Protein AF-A0A662H0J3-F1 (afdb_monomer_lite)

Foldseek 3Di:
DDPVVVVVVVVVVVVVLVVLLVVLVVLLVVLLVVLLVQLVVQLVVCVVVVVQVVCCPPPVSVVQVVVVHTPSNVSSVVSSVVSNLVSNQVSQVSSVDVVSNVVSVVVVVCVVVVVVVVVVVVD

Sequence (123 aa):
MLPEEMLRSLFESIFAFLPRLAFALIALLVGWVLGKLIGATVGTFVRKLGVDDAFKNSALGKALTRFGMSISSFLGASIKWFVYAFAVMVSIDLLGIPVLERFAEIAIEYLPNLVGGLLILVA

Structure (mmCIF, N/CA/C/O backbone):
data_AF-A0A662H0J3-F1
#
_entry.id   AF-A0A662H0J3-F1
#
loop_
_atom_site.group_PDB
_atom_site.id
_atom_site.type_symbol
_atom_site.label_atom_id
_atom_site.label_alt_id
_atom_site.label_comp_id
_atom_site.label_asym_id
_atom_site.label_entity_id
_atom_site.label_seq_id
_atom_site.pdbx_PDB_ins_code
_atom_site.Cartn_x
_atom_site.Cartn_y
_atom_site.Cartn_z
_atom_site.occupancy
_atom_site.B_iso_or_equiv
_atom_site.auth_seq_id
_atom_site.auth_comp_id
_atom_site.auth_asym_id
_atom_site.auth_atom_id
_atom_site.pdbx_PDB_model_num
ATOM 1 N N . MET A 1 1 ? 27.270 11.035 -31.056 1.00 59.47 1 MET A N 1
ATOM 2 C CA . MET A 1 1 ? 25.944 10.396 -31.143 1.00 59.47 1 MET A CA 1
ATOM 3 C C . MET A 1 1 ? 25.064 11.316 -31.954 1.00 59.47 1 MET A C 1
ATOM 5 O O . MET A 1 1 ? 24.923 12.479 -31.586 1.00 59.47 1 MET A O 1
ATOM 9 N N . LEU A 1 2 ? 24.607 10.854 -33.115 1.00 75.69 2 LEU A N 1
ATOM 10 C CA . LEU A 1 2 ? 23.769 11.662 -34.003 1.00 75.69 2 LEU A CA 1
ATOM 11 C C . LEU A 1 2 ? 22.376 11.840 -33.360 1.00 75.69 2 LEU A C 1
ATOM 13 O O . LEU A 1 2 ? 21.914 10.921 -32.683 1.00 75.69 2 LEU A O 1
ATOM 17 N N . PRO A 1 3 ? 21.677 12.972 -33.569 1.00 81.50 3 PRO A N 1
ATOM 18 C CA . PRO A 1 3 ? 20.324 13.195 -33.038 1.00 81.50 3 PRO A CA 1
ATOM 19 C C . PRO A 1 3 ? 19.335 12.061 -33.365 1.00 81.50 3 PRO A C 1
ATOM 21 O O . PRO A 1 3 ? 18.445 11.754 -32.576 1.00 81.50 3 PRO A O 1
ATOM 24 N N . GLU A 1 4 ? 19.529 11.395 -34.503 1.00 83.62 4 GLU A N 1
ATOM 25 C CA . GLU A 1 4 ? 18.719 10.260 -34.952 1.00 83.62 4 GLU A CA 1
ATOM 26 C C . GLU A 1 4 ? 18.887 9.003 -34.081 1.00 83.62 4 GLU A C 1
ATOM 28 O O . GLU A 1 4 ? 17.920 8.273 -33.863 1.00 83.62 4 GLU A O 1
ATOM 33 N N . GLU A 1 5 ? 20.086 8.756 -33.541 1.00 86.94 5 GLU A N 1
ATOM 34 C CA . GLU A 1 5 ? 20.352 7.622 -32.642 1.00 86.94 5 GLU A CA 1
ATOM 35 C C . GLU A 1 5 ? 19.688 7.831 -31.281 1.00 86.94 5 GLU A C 1
ATOM 37 O O . GLU A 1 5 ? 19.127 6.896 -30.706 1.00 86.94 5 GLU A O 1
ATOM 42 N N . MET A 1 6 ? 19.687 9.079 -30.796 1.00 85.94 6 MET A N 1
ATOM 43 C CA . MET A 1 6 ? 18.957 9.431 -29.583 1.00 85.94 6 MET A CA 1
ATOM 44 C C . MET A 1 6 ? 17.472 9.152 -29.785 1.00 85.94 6 MET A C 1
ATOM 46 O O . MET A 1 6 ? 16.908 8.356 -29.044 1.00 85.94 6 MET A O 1
ATOM 50 N N . LEU A 1 7 ? 16.857 9.694 -30.839 1.00 88.75 7 LEU A N 1
ATOM 51 C CA . LEU A 1 7 ? 15.442 9.445 -31.115 1.00 88.75 7 LEU A CA 1
ATOM 52 C C . LEU A 1 7 ? 15.119 7.945 -31.172 1.00 88.75 7 LEU A C 1
ATOM 54 O O . LEU A 1 7 ? 14.188 7.514 -30.496 1.00 88.75 7 LEU A O 1
ATOM 58 N N . ARG A 1 8 ? 15.914 7.130 -31.876 1.00 90.38 8 ARG A N 1
ATOM 59 C CA . ARG A 1 8 ? 15.711 5.669 -31.930 1.00 90.38 8 ARG A CA 1
ATOM 60 C C . ARG A 1 8 ? 15.737 5.012 -30.547 1.00 90.38 8 ARG A C 1
ATOM 62 O O . ARG A 1 8 ? 14.800 4.292 -30.216 1.00 90.38 8 ARG A O 1
ATOM 69 N N . SER A 1 9 ? 16.741 5.311 -29.722 1.00 89.00 9 SER A N 1
ATOM 70 C CA . SER A 1 9 ? 16.847 4.738 -28.369 1.00 89.00 9 SER A CA 1
ATOM 71 C C . SER A 1 9 ? 15.704 5.165 -27.435 1.00 89.00 9 SER A C 1
ATOM 73 O O . SER A 1 9 ? 15.228 4.372 -26.618 1.00 89.00 9 SER A O 1
ATOM 75 N N . LEU A 1 10 ? 15.208 6.396 -27.589 1.00 89.56 10 LEU A N 1
ATOM 76 C CA . LEU A 1 10 ? 14.046 6.900 -26.861 1.00 89.56 10 LEU A CA 1
ATOM 77 C C . LEU A 1 10 ? 12.775 6.147 -27.283 1.00 89.56 10 LEU A C 1
ATOM 79 O O . LEU A 1 10 ? 12.013 5.706 -26.422 1.00 89.56 10 LEU A O 1
ATOM 83 N N . PHE A 1 11 ? 12.566 5.944 -28.588 1.00 92.00 11 PHE A N 1
ATOM 84 C CA . PHE A 1 11 ? 11.439 5.159 -29.098 1.00 92.00 11 PHE A CA 1
ATOM 85 C C . PHE A 1 11 ? 11.479 3.710 -28.596 1.00 92.00 11 PHE A C 1
ATOM 87 O O . PHE A 1 11 ? 10.475 3.223 -28.079 1.00 92.00 11 PHE A O 1
ATOM 94 N N . GLU A 1 12 ? 12.627 3.038 -28.676 1.00 91.81 12 GLU A N 1
ATOM 95 C CA . GLU A 1 12 ? 12.786 1.664 -28.177 1.00 91.81 12 GLU A CA 1
ATOM 96 C C . GLU A 1 12 ? 12.476 1.552 -26.679 1.00 91.81 12 GLU A C 1
ATOM 98 O O . GLU A 1 12 ? 11.755 0.645 -26.258 1.00 91.81 12 GLU A O 1
ATOM 103 N N . SER A 1 13 ? 12.939 2.519 -25.881 1.00 88.31 13 SER A N 1
ATOM 104 C CA . SER A 1 13 ? 12.673 2.568 -24.439 1.00 88.31 13 SER A CA 1
ATOM 105 C C . SER A 1 13 ? 11.182 2.735 -24.128 1.00 88.31 13 SER A C 1
ATOM 107 O O . SER A 1 13 ? 10.656 2.062 -23.240 1.00 88.31 13 SER A O 1
ATOM 109 N N . ILE A 1 14 ? 10.474 3.586 -24.881 1.00 89.56 14 ILE A N 1
ATOM 110 C CA . ILE A 1 14 ? 9.023 3.777 -24.732 1.00 89.56 14 ILE A CA 1
ATOM 111 C C . ILE A 1 14 ? 8.281 2.477 -25.059 1.00 89.56 14 ILE A C 1
ATOM 113 O O . ILE A 1 14 ? 7.458 2.023 -24.264 1.00 89.56 14 ILE A O 1
ATOM 117 N N . PHE A 1 15 ? 8.593 1.836 -26.188 1.00 92.62 15 PHE A N 1
ATOM 118 C CA . PHE A 1 15 ? 7.946 0.580 -26.577 1.00 92.62 15 PHE A CA 1
ATOM 119 C C . PHE A 1 15 ? 8.231 -0.563 -25.596 1.00 92.62 15 PHE A C 1
ATOM 121 O O . PHE A 1 15 ? 7.343 -1.375 -25.343 1.00 92.62 15 PHE A O 1
ATOM 128 N N . ALA A 1 16 ? 9.419 -0.606 -24.991 1.00 90.38 16 ALA A N 1
ATOM 129 C CA . ALA A 1 16 ? 9.750 -1.576 -23.949 1.00 90.38 16 ALA A CA 1
ATOM 130 C C . ALA A 1 16 ? 9.020 -1.312 -22.615 1.00 90.38 16 ALA A C 1
ATOM 132 O O . ALA A 1 16 ? 8.797 -2.245 -21.839 1.00 90.38 16 ALA A O 1
ATOM 133 N N . PHE A 1 17 ? 8.624 -0.064 -22.343 1.00 91.94 17 PHE A N 1
ATOM 134 C CA . PHE A 1 17 ? 7.894 0.321 -21.133 1.00 91.94 17 PHE A CA 1
ATOM 135 C C . PHE A 1 17 ? 6.398 -0.021 -21.194 1.00 91.94 17 PHE A C 1
ATOM 137 O O . PHE A 1 17 ? 5.815 -0.396 -20.178 1.00 91.94 17 PHE A O 1
ATOM 144 N N . LEU A 1 18 ? 5.773 0.051 -22.374 1.00 95.31 18 LEU A N 1
ATOM 145 C CA . LEU A 1 18 ? 4.335 -0.207 -22.556 1.00 95.31 18 LEU A CA 1
ATOM 146 C C . LEU A 1 18 ? 3.868 -1.563 -21.978 1.00 95.31 18 LEU A C 1
ATOM 148 O O . LEU A 1 18 ? 2.893 -1.574 -21.221 1.00 95.31 18 LEU A O 1
ATOM 152 N N . PRO A 1 19 ? 4.541 -2.699 -22.260 1.00 95.38 19 PRO A N 1
ATOM 153 C CA . PRO A 1 19 ? 4.181 -3.985 -21.665 1.00 95.38 19 PRO A CA 1
ATOM 154 C C . PRO A 1 19 ? 4.290 -3.986 -20.136 1.00 95.38 19 PRO A C 1
ATOM 156 O O . PRO A 1 19 ? 3.400 -4.492 -19.458 1.00 95.38 19 PRO A O 1
ATOM 159 N N . ARG A 1 20 ? 5.350 -3.383 -19.581 1.00 96.50 20 ARG A N 1
ATOM 160 C CA . ARG A 1 20 ? 5.567 -3.290 -18.126 1.00 96.50 20 ARG A CA 1
ATOM 161 C C . ARG A 1 20 ? 4.468 -2.485 -17.448 1.00 96.50 20 ARG A C 1
ATOM 163 O O . ARG A 1 20 ? 3.910 -2.922 -16.446 1.00 96.50 20 ARG A O 1
ATOM 170 N N . LEU A 1 21 ? 4.094 -1.357 -18.051 1.00 97.06 21 LEU A N 1
ATOM 171 C CA . LEU A 1 21 ? 2.972 -0.543 -17.602 1.00 97.06 21 LEU A CA 1
ATOM 172 C C . LEU A 1 21 ? 1.670 -1.351 -17.580 1.00 97.06 21 LEU A C 1
ATOM 174 O O . LEU A 1 21 ? 0.928 -1.277 -16.604 1.00 97.06 21 LEU A O 1
ATOM 178 N N . ALA A 1 22 ? 1.404 -2.163 -18.606 1.00 98.00 22 ALA A N 1
ATOM 179 C CA . ALA A 1 22 ? 0.221 -3.018 -18.629 1.00 98.00 22 ALA A CA 1
ATOM 180 C C . ALA A 1 22 ? 0.212 -4.029 -17.466 1.00 98.00 22 ALA A C 1
ATOM 182 O O . ALA A 1 22 ? -0.801 -4.150 -16.778 1.00 98.00 22 ALA A O 1
ATOM 183 N N . PHE A 1 23 ? 1.333 -4.706 -17.190 1.00 97.69 23 PHE A N 1
ATOM 184 C CA . PHE A 1 23 ? 1.435 -5.634 -16.055 1.00 97.69 23 PHE A CA 1
ATOM 185 C C . PHE A 1 23 ? 1.278 -4.936 -14.701 1.00 97.69 23 PHE A C 1
ATOM 187 O O . PHE A 1 23 ? 0.566 -5.443 -13.834 1.00 97.69 23 PHE A O 1
ATOM 194 N N . ALA A 1 24 ? 1.872 -3.755 -14.532 1.00 98.06 24 ALA A N 1
ATOM 195 C CA . ALA A 1 24 ? 1.714 -2.950 -13.327 1.00 98.06 24 ALA A CA 1
ATOM 196 C C . ALA A 1 24 ? 0.247 -2.548 -13.095 1.00 98.06 24 ALA A C 1
ATOM 198 O O . ALA A 1 24 ? -0.276 -2.696 -11.990 1.00 98.06 24 ALA A O 1
ATOM 199 N N . LEU A 1 25 ? -0.458 -2.118 -14.147 1.00 98.25 25 LEU A N 1
ATOM 200 C CA . LEU A 1 25 ? -1.887 -1.803 -14.073 1.00 98.25 25 LEU A CA 1
ATOM 201 C C . LEU A 1 25 ? -2.731 -3.037 -13.734 1.00 98.25 25 LEU A C 1
ATOM 203 O O . LEU A 1 25 ? -3.641 -2.945 -12.911 1.00 98.25 25 LEU A O 1
ATOM 207 N N . ILE A 1 26 ? -2.419 -4.200 -14.313 1.00 98.50 26 ILE A N 1
ATOM 208 C CA . ILE A 1 26 ? -3.083 -5.464 -13.965 1.00 98.50 26 ILE A CA 1
ATOM 209 C C . ILE A 1 26 ? -2.875 -5.784 -12.481 1.00 98.50 26 ILE A C 1
ATOM 211 O O . ILE A 1 26 ? -3.841 -6.114 -11.795 1.00 98.50 26 ILE A O 1
ATOM 215 N N . ALA A 1 27 ? -1.656 -5.639 -11.959 1.00 98.31 27 ALA A N 1
ATOM 216 C CA . ALA A 1 27 ? -1.370 -5.865 -10.545 1.00 98.31 27 ALA A CA 1
ATOM 217 C C . ALA A 1 27 ? -2.174 -4.926 -9.630 1.00 98.31 27 ALA A C 1
ATOM 219 O O . ALA A 1 27 ? -2.743 -5.383 -8.638 1.00 98.31 27 ALA A O 1
ATOM 220 N N . LEU A 1 28 ? -2.311 -3.645 -9.993 1.00 98.38 28 LEU A N 1
ATOM 221 C CA . LEU A 1 28 ? -3.158 -2.695 -9.261 1.00 98.38 28 LEU A CA 1
ATOM 222 C C . LEU A 1 28 ? -4.635 -3.098 -9.280 1.00 98.38 28 LEU A C 1
ATOM 224 O O . LEU A 1 28 ? -5.299 -3.044 -8.243 1.00 98.38 28 LEU A O 1
ATOM 228 N N . LEU A 1 29 ? -5.156 -3.534 -10.430 1.00 98.56 29 LEU A N 1
ATOM 229 C CA . LEU A 1 29 ? -6.536 -4.010 -10.543 1.00 98.56 29 LEU A CA 1
ATOM 230 C C . LEU A 1 29 ? -6.773 -5.253 -9.680 1.00 98.56 29 LEU A C 1
ATOM 232 O O . LEU A 1 29 ? -7.754 -5.312 -8.936 1.00 98.56 29 LEU A O 1
ATOM 236 N N . VAL A 1 30 ? -5.856 -6.221 -9.730 1.00 98.50 30 VAL A N 1
ATOM 237 C CA . VAL A 1 30 ? -5.912 -7.435 -8.904 1.00 98.50 30 VAL A CA 1
ATOM 238 C C . VAL A 1 30 ? -5.867 -7.067 -7.423 1.00 98.50 30 VAL A C 1
ATOM 240 O O . VAL A 1 30 ? -6.726 -7.497 -6.654 1.00 98.50 30 VAL A O 1
ATOM 243 N N . GLY A 1 31 ? -4.926 -6.217 -7.022 1.00 98.31 31 GLY A N 1
ATOM 244 C CA . GLY A 1 31 ? -4.803 -5.730 -5.654 1.00 98.31 31 GLY A CA 1
ATOM 245 C C . GLY A 1 31 ? -6.040 -4.985 -5.161 1.00 98.31 31 GLY A C 1
ATOM 246 O O . GLY A 1 31 ? -6.471 -5.183 -4.025 1.00 98.31 31 GLY A O 1
ATOM 247 N N . TRP A 1 32 ? -6.666 -4.179 -6.021 1.00 98.31 32 TRP A N 1
ATOM 248 C CA . TRP A 1 32 ? -7.902 -3.470 -5.697 1.00 98.31 32 TRP A CA 1
ATOM 249 C C . TRP A 1 32 ? -9.049 -4.433 -5.363 1.00 98.31 32 TRP A C 1
ATOM 251 O O . TRP A 1 32 ? -9.744 -4.246 -4.352 1.00 98.31 32 TRP A O 1
ATOM 261 N N . VAL A 1 33 ? -9.211 -5.486 -6.174 1.00 98.44 33 VAL A N 1
ATOM 262 C CA . VAL A 1 33 ? -10.199 -6.550 -5.944 1.00 98.44 33 VAL A CA 1
ATOM 263 C C . VAL A 1 33 ? -9.860 -7.326 -4.673 1.00 98.44 33 VAL A C 1
ATOM 265 O O . VAL A 1 33 ? -10.713 -7.446 -3.790 1.00 98.44 33 VAL A O 1
ATOM 268 N N . LEU A 1 34 ? -8.615 -7.792 -4.531 1.00 98.31 34 LEU A N 1
ATOM 269 C CA . LEU A 1 34 ? -8.170 -8.565 -3.370 1.00 98.31 34 LEU A CA 1
ATOM 270 C C . LEU A 1 34 ? -8.336 -7.784 -2.069 1.00 98.31 34 LEU A C 1
ATOM 272 O O . LEU A 1 34 ? -8.886 -8.318 -1.111 1.00 98.31 34 LEU A O 1
ATOM 276 N N . GLY A 1 35 ? -7.951 -6.510 -2.023 1.00 98.19 35 GLY A N 1
ATOM 277 C CA . GLY A 1 35 ? -8.091 -5.701 -0.814 1.00 98.19 35 GLY A CA 1
ATOM 278 C C . GLY A 1 35 ? -9.551 -5.514 -0.410 1.00 98.19 35 GLY A C 1
ATOM 279 O O . GLY A 1 35 ? -9.876 -5.571 0.777 1.00 98.19 35 GLY A O 1
ATOM 280 N N . LYS A 1 36 ? -10.463 -5.368 -1.382 1.00 97.69 36 LYS A N 1
ATOM 281 C CA . LYS A 1 36 ? -11.904 -5.306 -1.101 1.00 97.69 36 LYS A CA 1
ATOM 282 C C . LYS A 1 36 ? -12.419 -6.631 -0.529 1.00 97.69 36 LYS A C 1
ATOM 284 O O . LYS A 1 36 ? -13.168 -6.604 0.445 1.00 97.69 36 LYS A O 1
ATOM 289 N N . LEU A 1 37 ? -12.014 -7.764 -1.104 1.00 98.12 37 LEU A N 1
ATOM 290 C CA . LEU A 1 37 ? -12.442 -9.095 -0.664 1.00 98.12 37 LEU A CA 1
ATOM 291 C C . LEU A 1 37 ? -11.878 -9.458 0.714 1.00 98.12 37 LEU A C 1
ATOM 293 O O . LEU A 1 37 ? -12.632 -9.827 1.616 1.00 98.12 37 LEU A O 1
ATOM 297 N N . ILE A 1 38 ? -10.566 -9.314 0.899 1.00 97.75 38 ILE A N 1
ATOM 298 C CA . ILE A 1 38 ? -9.872 -9.658 2.142 1.00 97.75 38 ILE A CA 1
ATOM 299 C C . ILE A 1 38 ? -10.338 -8.735 3.268 1.00 97.75 38 ILE A C 1
ATOM 301 O O . ILE A 1 38 ? -10.729 -9.223 4.325 1.00 97.75 38 ILE A O 1
ATOM 305 N N . GLY A 1 39 ? -10.393 -7.419 3.040 1.00 96.88 39 GLY A N 1
ATOM 306 C CA . GLY A 1 39 ? -10.851 -6.465 4.053 1.00 96.88 39 GLY A CA 1
ATOM 307 C C . GLY A 1 39 ? -12.291 -6.720 4.506 1.00 96.88 39 GLY A C 1
ATOM 308 O O . GLY A 1 39 ? -12.575 -6.704 5.704 1.00 96.88 39 GLY A O 1
ATOM 309 N N . ALA A 1 40 ? -13.198 -7.029 3.571 1.00 96.56 40 ALA A N 1
ATOM 310 C CA . ALA A 1 40 ? -14.578 -7.389 3.902 1.00 96.56 40 ALA A CA 1
ATOM 311 C C . ALA A 1 40 ? -14.662 -8.703 4.696 1.00 96.56 40 ALA A C 1
ATOM 313 O O . ALA A 1 40 ? -15.419 -8.798 5.667 1.00 96.56 40 ALA A O 1
ATOM 314 N N . THR A 1 41 ? -13.862 -9.700 4.311 1.00 97.50 41 THR A N 1
ATOM 315 C CA . THR A 1 41 ? -13.816 -11.006 4.982 1.00 97.50 41 THR A CA 1
ATOM 316 C C . THR A 1 41 ? -13.300 -10.865 6.409 1.00 97.50 41 THR A C 1
ATOM 318 O O . THR A 1 41 ? -13.960 -11.320 7.343 1.00 97.50 41 THR A O 1
ATOM 321 N N . VAL A 1 42 ? -12.176 -10.169 6.597 1.00 96.19 42 VAL A N 1
ATOM 322 C CA . VAL A 1 42 ? -11.586 -9.936 7.920 1.00 96.19 42 VAL A CA 1
ATOM 323 C C . VAL A 1 42 ? -12.526 -9.118 8.797 1.00 96.19 42 VAL A C 1
ATOM 325 O O . VAL A 1 42 ? -12.792 -9.524 9.924 1.00 96.19 42 VAL A O 1
ATOM 328 N N . GLY A 1 43 ? -13.100 -8.023 8.289 1.00 95.56 43 GLY A N 1
ATOM 329 C CA . GLY A 1 43 ? -14.045 -7.214 9.064 1.00 95.56 43 GLY A CA 1
ATOM 330 C C . GLY A 1 43 ? -15.260 -8.025 9.524 1.00 95.56 43 GLY A C 1
ATOM 331 O O . GLY A 1 43 ? -15.654 -7.963 10.687 1.00 95.56 43 GLY A O 1
ATOM 332 N N . THR A 1 44 ? -15.806 -8.870 8.647 1.00 95.94 44 THR A N 1
ATOM 333 C CA . THR A 1 44 ? -16.919 -9.763 8.999 1.00 95.94 44 THR A CA 1
ATOM 334 C C . THR A 1 44 ? -16.507 -10.797 10.046 1.00 95.94 44 THR A C 1
ATOM 336 O O . THR A 1 44 ? -17.260 -11.057 10.982 1.00 95.94 44 THR A O 1
ATOM 339 N N . PHE A 1 45 ? -15.320 -11.385 9.908 1.00 96.88 45 PHE A N 1
ATOM 340 C CA . PHE A 1 45 ? -14.806 -12.382 10.842 1.00 96.88 45 PHE A CA 1
ATOM 341 C C . PHE A 1 45 ? -14.570 -11.789 12.236 1.00 96.88 45 PHE A C 1
ATOM 343 O O . PHE A 1 45 ? -15.081 -12.312 13.221 1.00 96.88 45 PHE A O 1
ATOM 350 N N . VAL A 1 46 ? -13.892 -10.643 12.314 1.00 95.19 46 VAL A N 1
ATOM 351 C CA . VAL A 1 46 ? -13.637 -9.915 13.567 1.00 95.19 46 VAL A CA 1
ATOM 352 C C . VAL A 1 46 ? -14.943 -9.518 14.253 1.00 95.19 46 VAL A C 1
ATOM 354 O O . VAL A 1 46 ? -15.079 -9.671 15.467 1.00 95.19 46 VAL A O 1
ATOM 357 N N . ARG A 1 47 ? -15.940 -9.070 13.482 1.00 95.31 47 ARG A N 1
ATOM 358 C CA . ARG A 1 47 ? -17.269 -8.760 14.016 1.00 95.31 47 ARG A CA 1
ATOM 359 C C . ARG A 1 47 ? -17.947 -9.992 14.617 1.00 95.31 47 ARG A C 1
ATOM 361 O O . ARG A 1 47 ? -18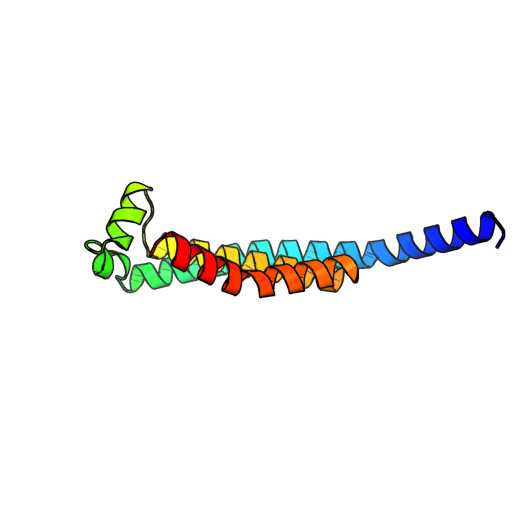.509 -9.904 15.703 1.00 95.31 47 ARG A O 1
ATOM 368 N N . LYS A 1 48 ? -17.875 -11.144 13.941 1.00 95.62 48 LYS A N 1
ATOM 369 C CA . LYS A 1 48 ? -18.444 -12.414 14.432 1.00 95.62 48 LYS A CA 1
ATOM 370 C C . LYS A 1 48 ? -17.800 -12.899 15.730 1.00 95.62 48 LYS A C 1
ATOM 372 O O . LYS A 1 48 ? -18.467 -13.570 16.506 1.00 95.62 48 LYS A O 1
ATOM 377 N N . LEU A 1 49 ? -16.540 -12.547 15.975 1.00 95.50 49 LEU A N 1
ATOM 378 C CA . LEU A 1 49 ? -15.837 -12.863 17.220 1.00 95.50 49 LEU A CA 1
ATOM 379 C C . LEU A 1 49 ? -16.252 -11.974 18.408 1.00 95.50 49 LEU A C 1
ATOM 381 O O . LEU A 1 49 ? -15.744 -12.171 19.507 1.00 95.50 49 LEU A O 1
ATOM 385 N N . GLY A 1 50 ? -17.141 -10.991 18.217 1.00 92.88 50 GLY A N 1
ATOM 386 C CA . GLY A 1 50 ? -17.590 -10.105 19.299 1.00 92.88 50 GLY A CA 1
ATOM 387 C C . GLY A 1 50 ? -16.542 -9.076 19.737 1.00 92.88 50 GLY A C 1
ATOM 388 O O . GLY A 1 50 ? -16.645 -8.504 20.820 1.00 92.88 50 GLY A O 1
ATOM 389 N N . VAL A 1 51 ? -15.529 -8.817 18.900 1.00 93.75 51 VAL A N 1
ATOM 390 C CA . VAL A 1 51 ? -14.446 -7.863 19.206 1.00 93.75 51 VAL A CA 1
ATOM 391 C C . VAL A 1 51 ? -14.987 -6.445 19.410 1.00 93.75 51 VAL A C 1
ATOM 393 O O . VAL A 1 51 ? -14.488 -5.711 20.259 1.00 93.75 51 VAL A O 1
ATOM 396 N N . ASP A 1 52 ? -16.042 -6.069 18.686 1.00 93.62 52 ASP A N 1
ATOM 397 C CA . ASP A 1 52 ? -16.680 -4.760 18.848 1.00 93.62 52 ASP A CA 1
ATOM 398 C C . ASP A 1 52 ? -17.229 -4.561 20.270 1.00 93.62 52 ASP A C 1
ATOM 400 O O . ASP A 1 52 ? -17.001 -3.514 20.880 1.00 93.62 52 ASP A O 1
ATOM 404 N N . ASP A 1 53 ? -17.891 -5.578 20.828 1.00 93.81 53 ASP A N 1
ATOM 405 C CA . ASP A 1 53 ? -18.455 -5.524 22.179 1.00 93.81 53 ASP A CA 1
ATOM 406 C C . ASP A 1 53 ? -17.362 -5.562 23.250 1.00 93.81 53 ASP A C 1
ATOM 408 O O . ASP A 1 53 ? -17.403 -4.778 24.202 1.00 93.81 53 ASP A O 1
ATOM 412 N N . ALA A 1 54 ? -16.341 -6.405 23.058 1.00 93.81 54 ALA A N 1
ATOM 413 C CA . ALA A 1 54 ? -15.209 -6.530 23.977 1.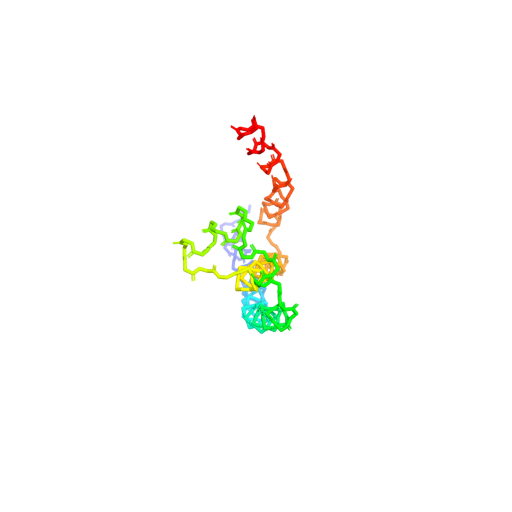00 93.81 54 ALA A CA 1
ATOM 414 C C . ALA A 1 54 ? -14.475 -5.195 24.197 1.00 93.81 54 ALA A C 1
ATOM 416 O O . ALA A 1 54 ? -14.012 -4.901 25.299 1.00 93.81 54 ALA A O 1
ATOM 417 N N . PHE A 1 55 ? -14.406 -4.351 23.167 1.00 92.81 55 PHE A N 1
ATOM 418 C CA . PHE A 1 55 ? -13.684 -3.082 23.215 1.00 92.81 55 PHE A CA 1
ATOM 419 C C . PHE A 1 55 ? -14.589 -1.846 23.273 1.00 92.81 55 PHE A C 1
ATOM 421 O O . PHE A 1 55 ? -14.073 -0.725 23.337 1.00 92.81 55 PHE A O 1
ATOM 428 N N . LYS A 1 56 ? -15.914 -2.006 23.321 1.00 91.94 56 LYS A N 1
ATOM 429 C CA . LYS A 1 56 ? -16.893 -0.905 23.325 1.00 91.94 56 LYS A CA 1
ATOM 430 C C . LYS A 1 56 ? -16.607 0.172 24.376 1.00 91.94 56 LYS A C 1
ATOM 432 O O . LYS A 1 56 ? -16.763 1.362 24.112 1.00 91.94 56 LYS A O 1
ATOM 437 N N . ASN A 1 57 ? -16.158 -0.238 25.564 1.00 93.06 57 ASN A N 1
ATOM 438 C CA . ASN A 1 57 ? -15.891 0.669 26.685 1.00 93.06 57 ASN A CA 1
ATOM 439 C C . ASN A 1 57 ? -14.449 1.198 26.743 1.00 93.06 57 ASN A C 1
ATOM 441 O O . ASN A 1 57 ? -14.167 2.093 27.547 1.00 93.06 57 ASN A O 1
ATOM 445 N N . SER A 1 58 ? -13.556 0.681 25.896 1.00 93.62 58 SER A N 1
ATOM 446 C CA . SER A 1 58 ? -12.163 1.124 25.810 1.00 93.62 58 SER A CA 1
ATOM 447 C C . SER A 1 58 ? -12.052 2.536 25.223 1.00 93.62 58 SER A C 1
ATOM 449 O O . SER A 1 58 ? -12.960 3.017 24.538 1.00 93.62 58 SER A O 1
ATOM 451 N N . ALA A 1 59 ? -10.920 3.205 25.465 1.00 91.50 59 ALA A N 1
ATOM 452 C CA . ALA A 1 59 ? -10.636 4.510 24.866 1.00 91.50 59 ALA A CA 1
ATOM 453 C C . ALA A 1 59 ? -10.693 4.455 23.327 1.00 91.50 59 ALA A C 1
ATOM 455 O O . ALA A 1 59 ? -11.311 5.319 22.706 1.00 91.50 59 ALA A O 1
ATOM 456 N N . LEU A 1 60 ? -10.137 3.393 22.728 1.00 90.50 60 LEU A N 1
ATOM 457 C CA . LEU A 1 60 ? -10.157 3.156 21.281 1.00 90.50 60 LEU A CA 1
ATOM 458 C C . LEU A 1 60 ? -11.575 2.946 20.738 1.00 90.50 60 LEU A C 1
ATOM 460 O O . LEU A 1 60 ? -11.958 3.593 19.767 1.00 90.50 60 LEU A O 1
ATOM 464 N N . GLY A 1 61 ? -12.374 2.088 21.379 1.00 93.06 61 GLY A N 1
ATOM 465 C CA . GLY A 1 61 ? -13.754 1.825 20.960 1.00 93.06 61 GLY A CA 1
ATOM 466 C C . GLY A 1 61 ? -14.625 3.080 21.011 1.00 93.06 61 GLY A C 1
ATOM 467 O O . GLY A 1 61 ? -15.343 3.380 20.055 1.00 93.06 61 GLY A O 1
ATOM 468 N N . LYS A 1 62 ? -14.499 3.876 22.080 1.00 93.88 62 LYS A N 1
ATOM 469 C CA . LYS A 1 62 ? -15.183 5.173 22.206 1.00 93.88 62 LYS A CA 1
ATOM 470 C C . LYS A 1 62 ? -14.722 6.172 21.145 1.00 93.88 62 LYS A C 1
ATOM 472 O O . LYS A 1 62 ? -15.563 6.869 20.583 1.00 93.88 62 LYS A O 1
ATOM 477 N N . ALA A 1 63 ? -13.420 6.243 20.862 1.00 93.75 63 ALA A N 1
ATOM 478 C CA . ALA A 1 63 ? -12.875 7.129 19.836 1.00 93.75 63 ALA A CA 1
ATOM 479 C C . ALA A 1 63 ? -13.408 6.772 18.441 1.00 93.75 63 ALA A C 1
ATOM 481 O O . ALA A 1 63 ? -13.960 7.638 17.771 1.00 93.75 63 ALA A O 1
ATOM 482 N N . LEU A 1 64 ? -13.333 5.501 18.037 1.00 93.88 64 LEU A N 1
ATOM 483 C CA . LEU A 1 64 ? -13.828 5.041 16.734 1.00 93.88 64 LEU A CA 1
ATOM 484 C C . LEU A 1 64 ? -15.344 5.233 16.588 1.00 93.88 64 LEU A C 1
ATOM 486 O O . LEU A 1 64 ? -15.805 5.711 15.551 1.00 93.88 64 LEU A O 1
ATOM 490 N N . THR A 1 65 ? -16.112 4.969 17.650 1.00 93.50 65 THR A N 1
ATOM 491 C CA . THR A 1 65 ? -17.573 5.154 17.638 1.00 93.50 65 THR A CA 1
ATOM 492 C C . THR A 1 65 ? -17.962 6.619 17.410 1.00 93.50 65 THR A C 1
ATOM 494 O O . THR A 1 65 ? -18.940 6.883 16.714 1.00 93.50 65 THR A O 1
ATOM 497 N N . ARG A 1 66 ? -17.185 7.590 17.922 1.00 93.50 66 ARG A N 1
ATOM 498 C CA . ARG A 1 66 ? -17.403 9.028 17.645 1.00 93.50 66 ARG A CA 1
ATOM 499 C C . ARG A 1 66 ? -17.265 9.376 16.160 1.00 93.50 66 ARG A C 1
ATOM 501 O O . ARG A 1 66 ? -17.909 10.315 15.710 1.00 93.50 66 ARG A O 1
ATOM 508 N N . PHE A 1 67 ? -16.475 8.611 15.409 1.00 91.88 67 PHE A N 1
ATOM 509 C CA . PHE A 1 67 ? -16.338 8.732 13.955 1.00 91.88 67 PHE A CA 1
ATOM 510 C C . PHE A 1 67 ? -17.325 7.841 13.178 1.00 91.88 67 PHE A C 1
ATOM 512 O O . PHE A 1 67 ? -17.181 7.678 11.969 1.00 91.88 67 PHE A O 1
ATOM 519 N N . GLY A 1 68 ? -18.317 7.238 13.847 1.00 92.62 68 GLY A N 1
ATOM 520 C CA . GLY A 1 68 ? -19.285 6.332 13.219 1.00 92.62 68 GLY A CA 1
ATOM 521 C C . GLY A 1 68 ? -18.685 4.993 12.776 1.00 92.62 68 GLY A C 1
ATOM 522 O O . GLY A 1 68 ? -19.248 4.328 11.909 1.00 92.62 68 GLY A O 1
ATOM 523 N N . MET A 1 69 ? -17.542 4.597 13.346 1.00 94.31 69 MET A N 1
ATOM 524 C CA . MET A 1 69 ? -16.794 3.402 12.958 1.00 94.31 69 MET A CA 1
ATOM 525 C C . MET A 1 69 ? -16.719 2.388 14.109 1.00 94.31 69 MET A C 1
ATOM 527 O O . MET A 1 69 ? -16.511 2.744 15.265 1.00 94.31 69 MET A O 1
ATOM 531 N N . SER A 1 70 ? -16.863 1.103 13.785 1.00 94.94 70 SER A N 1
ATOM 532 C CA . SER A 1 70 ? -16.623 -0.021 14.707 1.00 94.94 70 SER A CA 1
ATOM 533 C C . SER A 1 70 ? -15.183 -0.536 14.596 1.00 94.94 70 SER A C 1
ATOM 535 O O . SER A 1 70 ? -14.499 -0.270 13.603 1.00 94.94 70 SER A O 1
ATOM 537 N N . ILE A 1 71 ? -14.716 -1.311 15.574 1.00 95.19 71 ILE A N 1
ATOM 538 C CA . ILE A 1 71 ? -13.353 -1.865 15.562 1.00 95.19 71 ILE A CA 1
ATOM 539 C C . ILE A 1 71 ? -13.193 -2.895 14.450 1.00 95.19 71 ILE A C 1
ATOM 541 O O . ILE A 1 71 ? -12.184 -2.890 13.748 1.00 95.19 71 ILE A O 1
ATOM 545 N N . SER A 1 72 ? -14.206 -3.725 14.225 1.00 95.50 72 SER A N 1
ATOM 546 C CA . SER A 1 72 ? -14.242 -4.683 13.127 1.00 95.50 72 SER A CA 1
ATOM 547 C C . SER A 1 72 ? -14.161 -3.996 11.763 1.00 95.50 72 SER A C 1
ATOM 549 O O . SER A 1 72 ? -13.372 -4.409 10.909 1.00 95.50 72 SER A O 1
ATOM 551 N N . SER A 1 73 ? -14.898 -2.896 11.566 1.00 95.12 73 SER A N 1
ATOM 552 C CA . SER A 1 73 ? -14.800 -2.093 10.340 1.00 95.12 73 SER A CA 1
ATOM 553 C C . SER A 1 73 ? -13.456 -1.381 10.198 1.00 95.12 73 SER A C 1
ATOM 555 O O . SER A 1 73 ? -12.938 -1.306 9.086 1.00 95.12 73 SER A O 1
ATOM 557 N N . PHE A 1 74 ? -12.876 -0.899 11.303 1.00 95.69 74 PHE A N 1
ATOM 558 C CA . PHE A 1 74 ? -11.556 -0.275 11.298 1.00 95.69 74 PHE A CA 1
ATOM 559 C C . PHE A 1 74 ? -10.488 -1.287 10.884 1.00 95.69 74 PHE A C 1
ATOM 561 O O . PHE A 1 74 ? -9.771 -1.040 9.923 1.00 95.69 74 PHE A O 1
ATOM 568 N N . LEU A 1 75 ? -10.450 -2.466 11.512 1.00 95.44 75 LEU A N 1
ATOM 569 C CA . LEU A 1 75 ? -9.505 -3.529 11.164 1.00 95.44 75 LEU A CA 1
ATOM 570 C C . LEU A 1 75 ? -9.684 -4.016 9.723 1.00 95.44 75 LEU A C 1
ATOM 572 O O . LEU A 1 75 ? -8.699 -4.168 9.003 1.00 95.44 75 LEU A O 1
ATOM 576 N N . GLY A 1 76 ? -10.925 -4.202 9.264 1.00 97.00 76 GLY A N 1
ATOM 577 C CA . GLY A 1 76 ? -11.196 -4.535 7.864 1.00 97.00 76 GLY A CA 1
ATOM 578 C C . GLY A 1 76 ? -10.678 -3.465 6.894 1.00 97.00 76 GLY A C 1
ATOM 579 O O . GLY A 1 76 ? -10.080 -3.795 5.868 1.00 97.00 76 GLY A O 1
ATOM 580 N N . ALA A 1 77 ? -10.851 -2.183 7.231 1.00 96.75 77 ALA A N 1
ATOM 581 C CA . ALA A 1 77 ? -10.315 -1.069 6.455 1.00 96.75 77 ALA A CA 1
ATOM 582 C C . ALA A 1 77 ? -8.780 -1.014 6.497 1.00 96.75 77 ALA A C 1
ATOM 584 O O . ALA A 1 77 ? -8.164 -0.821 5.451 1.00 96.75 77 ALA A O 1
ATOM 585 N N . SER A 1 78 ? -8.157 -1.236 7.657 1.00 96.12 78 SER A N 1
ATOM 586 C CA . SER A 1 78 ? -6.701 -1.305 7.801 1.00 96.12 78 SER A CA 1
ATOM 587 C C . SER A 1 78 ? -6.119 -2.397 6.909 1.00 96.12 78 SER A C 1
ATOM 589 O O . SER A 1 78 ? -5.241 -2.114 6.101 1.00 96.12 78 SER A O 1
ATOM 591 N N . ILE A 1 79 ? -6.653 -3.622 6.972 1.00 97.44 79 ILE A N 1
ATOM 592 C CA . ILE A 1 79 ? -6.195 -4.738 6.130 1.00 97.44 79 ILE A CA 1
ATOM 593 C C . ILE A 1 79 ? -6.371 -4.425 4.643 1.00 97.44 79 ILE A C 1
ATOM 595 O O . ILE A 1 79 ? -5.459 -4.664 3.855 1.00 97.44 79 ILE A O 1
ATOM 599 N N . LYS A 1 80 ? -7.508 -3.842 4.249 1.00 97.88 80 LYS A N 1
ATOM 600 C CA . LYS A 1 80 ? -7.732 -3.397 2.868 1.00 97.88 80 LYS A CA 1
ATOM 601 C C . LYS A 1 80 ? -6.639 -2.427 2.404 1.00 97.88 80 LYS A C 1
ATOM 603 O O . LYS A 1 80 ? -6.104 -2.604 1.313 1.00 97.88 80 LYS A O 1
ATOM 608 N N . TRP A 1 81 ? -6.299 -1.434 3.225 1.00 96.94 81 TRP A N 1
ATOM 609 C CA . TRP A 1 81 ? -5.242 -0.470 2.918 1.00 96.94 81 TRP A CA 1
ATOM 610 C C . TRP A 1 81 ? -3.855 -1.112 2.842 1.00 96.94 81 TRP A C 1
ATOM 612 O O . TRP A 1 81 ? -3.098 -0.770 1.939 1.00 96.94 81 TRP A O 1
ATOM 622 N N . PHE A 1 82 ? -3.543 -2.085 3.704 1.00 95.38 82 PHE A N 1
ATOM 623 C CA . PHE A 1 82 ? -2.298 -2.856 3.604 1.00 95.38 82 PHE A CA 1
ATOM 624 C C . PHE A 1 82 ? -2.198 -3.628 2.287 1.00 95.38 82 PHE A C 1
ATOM 626 O O . PHE A 1 82 ? -1.159 -3.592 1.633 1.00 95.38 82 PHE A O 1
ATOM 633 N N . VAL A 1 83 ? -3.283 -4.276 1.852 1.00 97.75 83 VAL A N 1
ATOM 634 C CA . VAL A 1 83 ? -3.308 -4.977 0.558 1.00 97.75 83 VAL A CA 1
ATOM 635 C C . VAL A 1 83 ? -3.117 -3.997 -0.601 1.00 97.75 83 VAL A C 1
ATOM 637 O O . VAL A 1 83 ? -2.417 -4.314 -1.558 1.00 97.75 83 VAL A O 1
ATOM 640 N N . TYR A 1 84 ? -3.692 -2.795 -0.519 1.00 97.94 84 TYR A N 1
ATOM 641 C CA . TYR A 1 84 ? -3.491 -1.759 -1.536 1.00 97.94 84 TYR A CA 1
ATOM 642 C C . TYR A 1 84 ? -2.052 -1.254 -1.570 1.00 97.94 84 TYR A C 1
ATOM 644 O O . TYR A 1 84 ? -1.489 -1.140 -2.653 1.00 97.94 84 TYR A O 1
ATOM 652 N N . ALA A 1 85 ? -1.437 -1.015 -0.411 1.00 95.62 85 ALA A N 1
ATOM 653 C CA . ALA A 1 85 ? -0.028 -0.643 -0.333 1.00 95.62 85 ALA A CA 1
ATOM 654 C C . ALA A 1 85 ? 0.871 -1.727 -0.949 1.00 95.62 85 ALA A C 1
ATOM 656 O O . ALA A 1 85 ? 1.743 -1.419 -1.757 1.00 95.62 85 ALA A O 1
ATOM 657 N N . PHE A 1 86 ? 0.601 -3.000 -0.649 1.00 96.06 86 PHE A N 1
ATOM 658 C CA . PHE A 1 86 ? 1.333 -4.121 -1.235 1.00 96.06 86 PHE A CA 1
ATOM 659 C C . PHE A 1 86 ? 1.142 -4.215 -2.754 1.00 96.06 86 PHE A C 1
ATOM 661 O O . PHE A 1 86 ? 2.102 -4.413 -3.490 1.00 96.06 86 PHE A O 1
ATOM 668 N N . ALA A 1 87 ? -0.080 -4.013 -3.248 1.00 98.00 87 ALA A N 1
ATOM 669 C CA . ALA A 1 87 ? -0.353 -3.994 -4.682 1.00 98.00 87 ALA A CA 1
ATOM 670 C C . ALA A 1 87 ? 0.373 -2.854 -5.407 1.00 98.00 87 ALA A C 1
ATOM 672 O O . ALA A 1 87 ? 0.864 -3.050 -6.517 1.00 98.00 87 ALA A O 1
ATOM 673 N N . VAL A 1 88 ? 0.459 -1.678 -4.778 1.00 97.38 88 VAL A N 1
ATOM 674 C CA . VAL A 1 88 ? 1.243 -0.552 -5.293 1.00 97.38 88 VAL A CA 1
ATOM 675 C C . VAL A 1 88 ? 2.720 -0.923 -5.365 1.00 97.38 88 VAL A C 1
ATOM 677 O O . VAL A 1 88 ? 3.312 -0.711 -6.420 1.00 97.38 88 VAL A O 1
ATOM 680 N N . MET A 1 89 ? 3.274 -1.537 -4.314 1.00 96.19 89 MET A N 1
ATOM 681 C CA . MET A 1 89 ? 4.665 -2.007 -4.290 1.00 96.19 89 MET A CA 1
ATOM 682 C C . MET A 1 89 ? 4.949 -2.967 -5.448 1.00 96.19 89 MET A C 1
ATOM 684 O O . MET A 1 89 ? 5.801 -2.693 -6.282 1.00 96.19 89 MET A O 1
ATOM 688 N N . VAL A 1 90 ? 4.133 -4.016 -5.588 1.00 97.19 90 VAL A N 1
ATOM 689 C CA . VAL A 1 90 ? 4.256 -4.976 -6.696 1.00 97.19 90 VAL A CA 1
ATOM 690 C C . VAL A 1 90 ? 4.144 -4.278 -8.054 1.00 97.19 90 VAL A C 1
ATOM 692 O O . VAL A 1 90 ? 4.858 -4.628 -8.987 1.00 97.19 90 VAL A O 1
ATOM 695 N N . SER A 1 91 ? 3.265 -3.280 -8.197 1.00 97.81 91 SER A N 1
ATOM 696 C CA . SER A 1 91 ? 3.164 -2.531 -9.454 1.00 97.81 91 SER A CA 1
ATOM 697 C C . SER A 1 91 ? 4.429 -1.723 -9.755 1.00 97.81 91 SER A C 1
ATOM 699 O O . SER A 1 91 ? 4.828 -1.656 -10.913 1.00 97.81 91 SER A O 1
ATOM 701 N N . ILE A 1 92 ? 5.069 -1.148 -8.732 1.00 97.62 92 ILE A N 1
ATOM 702 C CA . ILE A 1 92 ? 6.315 -0.388 -8.863 1.00 97.62 92 ILE A CA 1
ATOM 703 C C . ILE A 1 92 ? 7.446 -1.320 -9.306 1.00 97.62 92 ILE A C 1
ATOM 705 O O . ILE A 1 92 ? 8.130 -1.002 -10.278 1.00 97.62 92 ILE A O 1
ATOM 709 N N . ASP A 1 93 ? 7.554 -2.498 -8.692 1.00 96.06 93 ASP A N 1
ATOM 710 C CA . ASP A 1 93 ? 8.533 -3.520 -9.074 1.00 96.06 93 ASP A CA 1
ATOM 711 C C . ASP A 1 93 ? 8.321 -3.985 -10.527 1.00 96.06 93 ASP A C 1
ATOM 713 O O . ASP A 1 93 ? 9.263 -4.130 -11.304 1.00 96.06 93 ASP A O 1
ATOM 717 N N . LEU A 1 94 ? 7.061 -4.178 -10.941 1.00 96.75 94 LEU A N 1
ATOM 718 C CA . LEU A 1 94 ? 6.719 -4.577 -12.312 1.00 96.75 94 LEU A CA 1
ATOM 719 C C . LEU A 1 94 ? 6.986 -3.480 -13.350 1.00 96.75 94 LEU A C 1
ATOM 721 O O . LEU A 1 94 ? 7.275 -3.799 -14.507 1.00 96.75 94 LEU A O 1
ATOM 725 N N . LEU A 1 95 ? 6.897 -2.201 -12.967 1.00 96.38 95 LEU A N 1
ATOM 726 C CA . LEU A 1 95 ? 7.298 -1.091 -13.835 1.00 96.38 95 LEU A CA 1
ATOM 727 C C . LEU A 1 95 ? 8.804 -1.142 -14.130 1.00 96.38 95 LEU A C 1
ATOM 729 O O . LEU A 1 95 ? 9.219 -0.767 -15.233 1.00 96.38 95 LEU A O 1
ATOM 733 N N . GLY A 1 96 ? 9.612 -1.639 -13.188 1.00 93.94 96 GLY A N 1
ATOM 734 C CA . GLY A 1 96 ? 11.058 -1.775 -13.344 1.00 93.94 96 GLY A CA 1
ATOM 735 C C . GLY A 1 96 ? 11.757 -0.420 -13.436 1.00 93.94 96 GLY A C 1
ATOM 736 O O . GLY A 1 96 ? 12.646 -0.254 -14.278 1.00 93.94 96 GLY A O 1
ATOM 737 N N . ILE A 1 97 ? 11.273 0.577 -12.683 1.00 95.06 97 ILE A N 1
ATOM 738 C CA . ILE A 1 97 ? 11.832 1.932 -12.642 1.00 95.06 97 ILE A CA 1
ATOM 739 C C . ILE A 1 97 ? 12.613 2.073 -11.327 1.00 95.06 97 ILE A C 1
ATOM 741 O O . ILE A 1 97 ? 11.999 2.344 -10.291 1.00 95.06 97 ILE A O 1
ATOM 745 N N . PRO A 1 98 ? 13.960 2.019 -11.355 1.00 95.06 98 PRO A N 1
ATOM 746 C CA . PRO A 1 98 ? 14.770 1.961 -10.135 1.00 95.06 98 PRO A CA 1
ATOM 747 C C . PRO A 1 98 ? 14.559 3.136 -9.175 1.00 95.06 98 PRO A C 1
ATOM 749 O O . PRO A 1 98 ? 14.662 2.987 -7.961 1.00 95.06 98 PRO A O 1
ATOM 752 N N . VAL A 1 99 ? 14.255 4.330 -9.704 1.00 96.56 99 VAL A N 1
ATOM 753 C CA . VAL A 1 99 ? 13.982 5.502 -8.858 1.00 96.56 99 VAL A CA 1
ATOM 754 C C . VAL A 1 99 ? 12.668 5.364 -8.082 1.00 96.56 99 VAL A C 1
ATOM 756 O O . VAL A 1 99 ? 12.595 5.819 -6.943 1.00 96.56 99 VAL A O 1
ATOM 759 N N . LEU A 1 100 ? 11.649 4.723 -8.665 1.00 95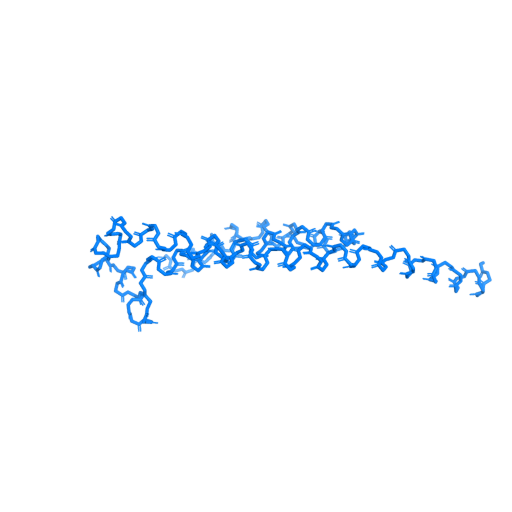.75 100 LEU A N 1
ATOM 760 C CA . LEU A 1 100 ? 10.369 4.494 -7.993 1.00 95.75 100 LEU A CA 1
ATOM 761 C C . LEU A 1 100 ? 10.485 3.371 -6.964 1.00 95.75 100 LEU A C 1
ATOM 763 O O . LEU A 1 100 ? 9.968 3.523 -5.863 1.00 95.75 100 LEU A O 1
ATOM 767 N N . GLU A 1 101 ? 11.201 2.296 -7.300 1.00 96.06 101 GLU A N 1
ATOM 768 C CA . GLU A 1 101 ? 11.489 1.181 -6.386 1.00 96.06 101 GLU A CA 1
ATOM 769 C C . GLU A 1 101 ? 12.219 1.683 -5.139 1.00 96.06 101 GLU A C 1
ATOM 771 O O . GLU A 1 101 ? 11.710 1.553 -4.027 1.00 96.06 101 GLU A O 1
ATOM 776 N N . ARG A 1 102 ? 13.332 2.408 -5.325 1.00 96.31 102 ARG A N 1
ATOM 777 C CA . ARG A 1 102 ? 14.079 3.020 -4.217 1.00 96.31 102 ARG A CA 1
ATOM 778 C C . ARG A 1 102 ? 13.209 3.956 -3.379 1.00 96.31 102 ARG A C 1
ATOM 780 O O . ARG A 1 102 ? 13.335 3.993 -2.158 1.00 96.31 102 ARG A O 1
ATOM 787 N N . PHE A 1 103 ? 12.358 4.759 -4.015 1.00 95.25 103 PHE A N 1
ATOM 788 C CA . PHE A 1 103 ? 11.461 5.646 -3.277 1.00 95.25 103 PHE A CA 1
ATOM 789 C C . PHE A 1 103 ? 10.465 4.854 -2.419 1.00 95.25 103 PHE A C 1
ATOM 791 O O . PHE A 1 103 ? 10.225 5.219 -1.268 1.00 95.25 103 PHE A O 1
ATOM 798 N N . ALA A 1 104 ? 9.906 3.768 -2.956 1.00 94.38 104 ALA A N 1
ATOM 799 C CA . ALA A 1 104 ? 8.968 2.914 -2.242 1.00 94.38 104 ALA A CA 1
ATOM 800 C C . ALA A 1 104 ? 9.630 2.186 -1.059 1.00 94.38 104 ALA A C 1
ATOM 802 O O . ALA A 1 104 ? 9.060 2.164 0.032 1.00 94.38 104 ALA A O 1
ATOM 803 N N . GLU A 1 105 ? 10.853 1.679 -1.237 1.00 94.06 105 GLU A N 1
ATOM 804 C CA . GLU A 1 105 ? 11.669 1.092 -0.165 1.00 94.06 105 GLU A CA 1
ATOM 805 C C . GLU A 1 105 ? 11.883 2.089 0.981 1.00 94.06 105 GLU A C 1
ATOM 807 O O . GLU A 1 105 ? 11.532 1.804 2.127 1.00 94.06 105 GLU A O 1
ATOM 812 N N . ILE A 1 106 ? 12.351 3.302 0.661 1.00 95.00 106 ILE A N 1
ATOM 813 C CA . ILE A 1 106 ? 12.561 4.370 1.651 1.00 95.00 106 ILE A CA 1
ATOM 814 C C . ILE A 1 106 ? 11.252 4.707 2.374 1.00 95.00 106 ILE A C 1
ATOM 816 O O . ILE A 1 106 ? 11.246 4.886 3.592 1.00 95.00 106 ILE A O 1
ATOM 820 N N . ALA A 1 107 ? 10.134 4.801 1.651 1.00 92.00 107 ALA A N 1
ATOM 821 C CA . ALA A 1 107 ? 8.839 5.108 2.251 1.00 92.00 107 ALA A CA 1
ATOM 822 C C . ALA A 1 107 ? 8.414 4.046 3.283 1.00 92.00 107 ALA A C 1
ATOM 824 O O . ALA A 1 107 ? 7.910 4.402 4.350 1.00 92.00 107 ALA A O 1
ATOM 825 N N . ILE A 1 108 ? 8.645 2.760 2.998 1.00 90.88 108 ILE A N 1
ATOM 826 C CA . ILE A 1 108 ? 8.346 1.653 3.919 1.00 90.88 108 ILE A CA 1
ATOM 827 C C . ILE A 1 108 ? 9.268 1.695 5.140 1.00 90.88 108 ILE A C 1
ATOM 829 O O . ILE A 1 108 ? 8.789 1.597 6.270 1.00 90.88 108 ILE A O 1
ATOM 833 N N . GLU A 1 109 ? 10.569 1.891 4.935 1.00 93.31 109 GLU A N 1
ATOM 834 C CA . GLU A 1 109 ? 11.555 2.014 6.016 1.00 93.31 109 GLU A CA 1
ATOM 835 C C . GLU A 1 109 ? 11.299 3.228 6.915 1.00 93.31 109 GLU A C 1
ATOM 837 O O . GLU A 1 109 ? 11.640 3.227 8.101 1.00 93.31 109 GLU A O 1
ATOM 842 N N . TYR A 1 110 ? 10.666 4.268 6.374 1.00 94.00 110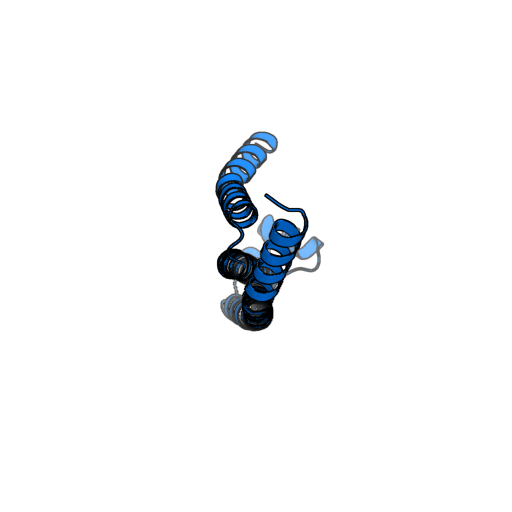 TYR A N 1
ATOM 843 C CA . TYR A 1 110 ? 10.312 5.455 7.135 1.00 94.00 110 TYR A CA 1
ATOM 844 C C . TYR A 1 110 ? 9.096 5.242 8.044 1.00 94.00 110 TYR A C 1
ATOM 846 O O . TYR A 1 110 ? 8.990 5.926 9.060 1.00 94.00 110 TYR A O 1
ATOM 854 N N . LEU A 1 111 ? 8.196 4.293 7.748 1.00 91.75 111 LEU A N 1
ATOM 855 C CA . LEU A 1 111 ? 6.980 4.071 8.546 1.00 91.75 111 LEU A CA 1
ATOM 856 C C . LEU A 1 111 ? 7.273 3.794 10.036 1.00 91.75 111 LEU A C 1
ATOM 858 O O . LEU A 1 111 ? 6.673 4.474 10.874 1.00 91.75 111 LEU A O 1
ATOM 862 N N . PRO A 1 112 ? 8.190 2.878 10.416 1.00 92.44 112 PRO A N 1
ATOM 863 C CA . PRO A 1 112 ? 8.555 2.671 11.819 1.00 92.44 112 PRO A CA 1
ATOM 864 C C . PRO A 1 112 ? 9.107 3.933 12.490 1.00 92.44 112 PRO A C 1
ATOM 866 O O . PRO A 1 112 ? 8.701 4.263 13.603 1.00 92.44 112 PRO A O 1
ATOM 869 N N . ASN A 1 113 ? 9.993 4.660 11.801 1.00 94.94 113 ASN A N 1
ATOM 870 C CA . ASN A 1 113 ? 10.606 5.885 12.319 1.00 94.94 113 ASN A CA 1
ATOM 871 C C . ASN A 1 113 ? 9.570 6.997 12.510 1.00 94.94 113 ASN A C 1
ATOM 873 O O . ASN A 1 113 ? 9.604 7.707 13.513 1.00 94.94 113 ASN A O 1
ATOM 877 N N . LEU A 1 114 ? 8.617 7.116 11.583 1.00 94.06 114 LEU A N 1
ATOM 878 C CA . LEU A 1 114 ? 7.509 8.058 11.668 1.00 94.06 114 LEU A CA 1
ATOM 879 C C . LEU A 1 114 ? 6.612 7.747 12.867 1.00 94.06 114 LEU A C 1
ATOM 881 O O . LEU A 1 114 ? 6.279 8.651 13.628 1.00 94.06 114 LEU A O 1
ATOM 885 N N . VAL A 1 115 ? 6.251 6.476 13.067 1.00 93.94 115 VAL A N 1
ATOM 886 C CA . VAL A 1 115 ? 5.472 6.053 14.240 1.00 93.94 115 VAL A CA 1
ATOM 887 C C . VAL A 1 115 ? 6.250 6.328 15.527 1.00 93.94 115 VAL A C 1
ATOM 889 O O . VAL A 1 115 ? 5.687 6.908 16.450 1.00 93.94 115 VAL A O 1
ATOM 892 N N . GLY A 1 116 ? 7.540 5.986 15.585 1.00 95.62 116 GLY A N 1
ATOM 893 C CA . GLY A 1 116 ? 8.397 6.275 16.737 1.00 95.62 116 GLY A CA 1
ATOM 894 C C . GLY A 1 116 ? 8.473 7.770 17.054 1.00 95.62 116 GLY A C 1
ATOM 895 O O . GLY A 1 116 ? 8.293 8.168 18.202 1.00 95.62 116 GLY A O 1
ATOM 896 N N . GLY A 1 117 ? 8.648 8.609 16.032 1.00 96.19 117 GLY A N 1
ATOM 897 C CA . GLY A 1 117 ? 8.638 10.063 16.175 1.00 96.19 117 GLY A CA 1
ATOM 898 C C . GLY A 1 117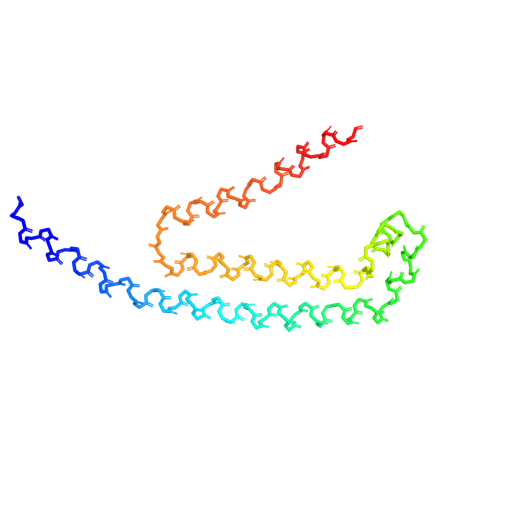 ? 7.293 10.604 16.668 1.00 96.19 117 GLY A C 1
ATOM 899 O O . GLY A 1 117 ? 7.263 11.413 17.590 1.00 96.19 117 GLY A O 1
ATOM 900 N N . LEU A 1 118 ? 6.174 10.127 16.114 1.00 95.81 118 LEU A N 1
ATOM 901 C CA . LEU A 1 118 ? 4.830 10.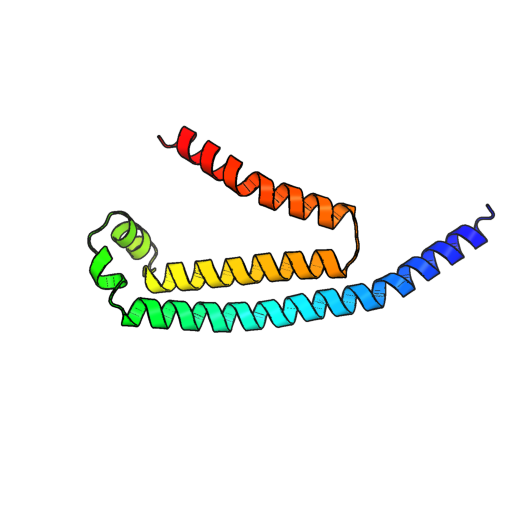517 16.560 1.00 95.81 118 LEU A CA 1
ATOM 902 C C . LEU A 1 118 ? 4.555 10.105 18.008 1.00 95.81 118 LEU A C 1
ATOM 904 O O . LEU A 1 118 ? 3.947 10.873 18.749 1.00 95.81 118 LEU A O 1
ATOM 908 N N . LEU A 1 119 ? 5.011 8.922 18.422 1.00 94.69 119 LEU A N 1
ATOM 909 C CA . LEU A 1 119 ? 4.884 8.474 19.807 1.00 94.69 119 LEU A CA 1
ATOM 910 C C . LEU A 1 119 ? 5.635 9.404 20.762 1.00 94.69 119 LEU A C 1
ATOM 912 O O . LEU A 1 119 ? 5.078 9.755 21.792 1.00 94.69 119 LEU A O 1
ATOM 916 N N . ILE A 1 120 ? 6.840 9.858 20.402 1.00 96.31 120 ILE A N 1
ATOM 917 C CA . ILE A 1 120 ? 7.605 10.832 21.200 1.00 96.31 120 ILE A CA 1
ATOM 918 C C . ILE A 1 120 ? 6.893 12.190 21.274 1.00 96.31 120 ILE A C 1
ATOM 920 O O . ILE A 1 120 ? 6.963 12.852 22.299 1.00 96.31 120 ILE A O 1
ATOM 924 N N . LEU A 1 121 ? 6.215 12.622 20.207 1.00 96.06 121 LEU A N 1
ATOM 925 C CA . LEU A 1 121 ? 5.492 13.900 20.198 1.00 96.06 121 LEU A CA 1
ATOM 926 C C . LEU A 1 121 ? 4.235 13.902 21.080 1.00 96.06 121 LEU A C 1
ATOM 928 O O . LEU A 1 121 ? 3.809 14.970 21.516 1.00 96.06 121 LEU A O 1
ATOM 932 N N . VAL A 1 122 ? 3.603 12.741 21.269 1.00 93.69 122 VAL A N 1
ATOM 933 C CA . VAL A 1 122 ? 2.346 12.604 22.026 1.00 93.69 122 VAL A CA 1
ATOM 934 C C . VAL A 1 122 ? 2.577 12.151 23.472 1.00 93.69 122 VAL A C 1
ATOM 936 O O . VAL A 1 122 ? 1.737 12.452 24.322 1.00 93.69 122 VAL A O 1
ATOM 939 N N . ALA A 1 123 ? 3.656 11.405 23.735 1.00 85.12 123 ALA A N 1
ATOM 940 C CA . ALA A 1 123 ? 4.043 10.935 25.069 1.00 85.12 123 ALA A CA 1
ATOM 941 C C . ALA A 1 123 ? 4.525 12.081 25.969 1.00 85.12 123 ALA A C 1
ATOM 943 O O . ALA A 1 123 ? 4.157 12.047 27.166 1.00 85.12 123 ALA A O 1
#

pLDDT: mean 94.21, std 4.78, range [59.47, 98.56]

Radius of gyration: 21.3 Å; chains: 1; bounding box: 45×27×62 Å

Secondary structure (DSSP, 8-state):
--HHHHHHHHHHHHHHHHHHHHHHHHHHHHHHHHHHHHHHHHHHHHHHTTHHHHHTTSHHHHHHHHTT--HHHHHHHHHHHHHHHHHHHHHHHHHT-HHHHHHHHHHHHHHHHHHHHHHHHH-